Protein AF-A0A2D8BPG8-F1 (afdb_monomer_lite)

Radius of gyration: 11.13 Å; chains: 1; bounding box: 23×16×31 Å

pLDDT: mean 93.67, std 3.68, range [82.0, 98.0]

Structure (mmCIF, N/CA/C/O backbone):
data_AF-A0A2D8BPG8-F1
#
_entry.id   AF-A0A2D8BPG8-F1
#
loop_
_atom_site.group_PDB
_atom_site.id
_atom_site.type_symbol
_atom_site.label_atom_id
_atom_site.label_alt_id
_atom_site.label_comp_id
_atom_site.label_asym_id
_atom_site.label_entity_id
_atom_site.label_seq_id
_atom_site.pdbx_PDB_ins_code
_atom_site.Cartn_x
_atom_site.Cartn_y
_atom_site.Cartn_z
_atom_site.occupancy
_atom_site.B_iso_or_equiv
_atom_site.auth_seq_id
_atom_site.auth_comp_id
_atom_site.auth_asym_id
_atom_site.auth_atom_id
_atom_site.pdbx_PDB_model_num
ATOM 1 N N . MET A 1 1 ? -17.038 10.091 7.609 1.00 84.56 1 MET A N 1
ATOM 2 C CA . MET A 1 1 ? -16.369 9.350 6.532 1.00 84.56 1 MET A CA 1
ATOM 3 C C . MET A 1 1 ? -14.865 9.459 6.737 1.00 84.56 1 MET A C 1
ATOM 5 O O . MET A 1 1 ? -14.379 10.580 6.858 1.00 84.56 1 MET A O 1
ATOM 9 N N . ARG A 1 2 ? -14.153 8.338 6.867 1.00 94.94 2 ARG A N 1
ATOM 10 C CA . ARG A 1 2 ? -12.688 8.255 6.932 1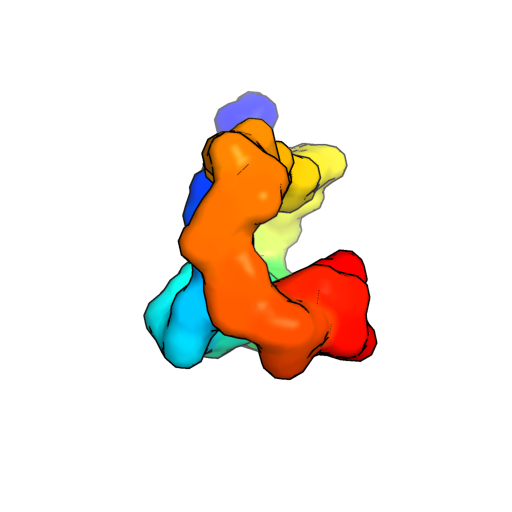.00 94.94 2 ARG A CA 1
ATOM 11 C C . ARG A 1 2 ? -12.206 7.481 5.717 1.00 94.94 2 ARG A C 1
ATOM 13 O O . ARG A 1 2 ? -12.694 6.387 5.463 1.00 94.94 2 ARG A O 1
ATOM 20 N N . VAL A 1 3 ? -11.258 8.053 4.989 1.00 96.50 3 VAL A N 1
ATOM 21 C CA . VAL A 1 3 ? -10.720 7.459 3.766 1.00 96.50 3 VAL A CA 1
ATOM 22 C C . VAL A 1 3 ? -9.216 7.333 3.913 1.00 96.50 3 VAL A C 1
ATOM 24 O O . VAL A 1 3 ? -8.550 8.300 4.289 1.00 96.50 3 VAL A O 1
ATOM 27 N N . LEU A 1 4 ? -8.682 6.153 3.614 1.00 95.75 4 LEU A N 1
ATOM 28 C CA . LEU A 1 4 ? -7.245 5.952 3.521 1.00 95.75 4 LEU A CA 1
ATOM 29 C C . LEU A 1 4 ? -6.754 6.429 2.151 1.00 95.75 4 LEU A C 1
ATOM 31 O O . LEU A 1 4 ? -7.138 5.879 1.122 1.00 95.75 4 LEU A O 1
ATOM 35 N N . SER A 1 5 ? -5.872 7.427 2.138 1.00 95.44 5 SER A N 1
ATOM 36 C CA . SER A 1 5 ? -5.076 7.757 0.954 1.00 95.44 5 SER A CA 1
ATOM 37 C C . SER A 1 5 ? -3.982 6.699 0.805 1.00 95.44 5 SER A C 1
ATOM 39 O O . SER A 1 5 ? -2.922 6.797 1.426 1.00 95.44 5 SER A O 1
ATOM 41 N N . LEU A 1 6 ? -4.265 5.647 0.041 1.00 94.69 6 LEU A N 1
ATOM 42 C CA . LEU A 1 6 ? -3.364 4.522 -0.159 1.00 94.69 6 LEU A CA 1
ATOM 43 C C . LEU A 1 6 ? -2.417 4.875 -1.302 1.00 94.69 6 LEU A C 1
ATOM 45 O O . LEU A 1 6 ? -2.846 4.957 -2.439 1.00 94.69 6 LEU A O 1
ATOM 49 N N . GLY A 1 7 ? -1.137 5.096 -1.008 1.00 91.56 7 GLY A N 1
ATOM 50 C CA . GLY A 1 7 ? -0.108 5.284 -2.037 1.00 91.56 7 GLY A CA 1
ATOM 51 C C . GLY A 1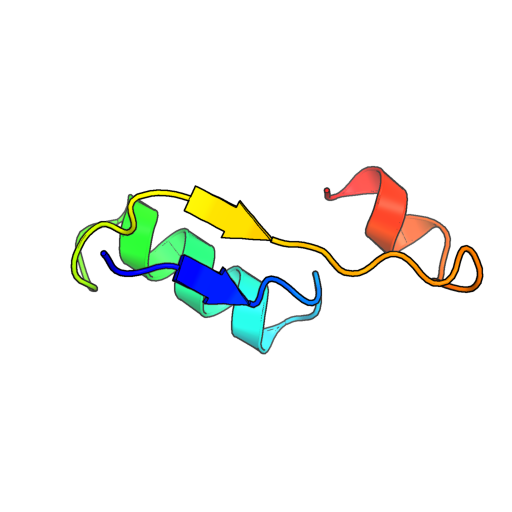 7 ? 0.585 3.984 -2.449 1.00 91.56 7 GLY A C 1
ATOM 52 O O . GLY A 1 7 ? 1.515 4.032 -3.240 1.00 91.56 7 GLY A O 1
ATOM 53 N N . ALA A 1 8 ? 0.203 2.847 -1.849 1.00 88.25 8 ALA A N 1
ATOM 54 C CA . ALA A 1 8 ? 0.861 1.542 -1.997 1.00 88.25 8 ALA A CA 1
ATOM 55 C C . ALA A 1 8 ? 2.387 1.541 -1.717 1.00 88.25 8 ALA A C 1
ATOM 57 O O . ALA A 1 8 ? 3.119 0.626 -2.087 1.00 88.25 8 ALA A O 1
ATOM 58 N N . GLY A 1 9 ? 2.869 2.555 -0.990 1.00 89.88 9 GLY A N 1
ATOM 59 C CA . GLY A 1 9 ? 4.205 2.591 -0.402 1.00 89.88 9 GLY A CA 1
ATOM 60 C C . GLY A 1 9 ? 4.230 1.961 0.993 1.00 89.88 9 GLY A C 1
ATOM 61 O O . GLY A 1 9 ? 3.191 1.616 1.559 1.00 89.88 9 GLY A O 1
ATOM 62 N N . VAL A 1 10 ? 5.422 1.863 1.589 1.00 92.88 10 VAL A N 1
ATOM 63 C CA . VAL A 1 10 ? 5.632 1.214 2.899 1.00 92.88 10 VAL A CA 1
ATOM 64 C C . VAL A 1 10 ? 4.707 1.787 3.979 1.00 92.88 10 VAL A C 1
ATOM 66 O O . VAL A 1 10 ? 4.014 1.037 4.653 1.00 92.88 10 VAL A O 1
ATOM 69 N N . GLN A 1 11 ? 4.630 3.115 4.103 1.00 94.44 11 GLN A N 1
ATOM 70 C CA . GLN A 1 11 ? 3.886 3.769 5.187 1.00 94.44 11 GLN A CA 1
ATOM 71 C C . GLN A 1 11 ? 2.368 3.609 5.061 1.00 94.44 11 GLN A C 1
ATOM 73 O O . GLN A 1 11 ? 1.707 3.229 6.025 1.00 94.44 11 GLN A O 1
ATOM 78 N N . SER A 1 12 ? 1.804 3.873 3.879 1.00 94.69 12 SER A N 1
ATOM 79 C CA . SER A 1 12 ? 0.360 3.724 3.669 1.00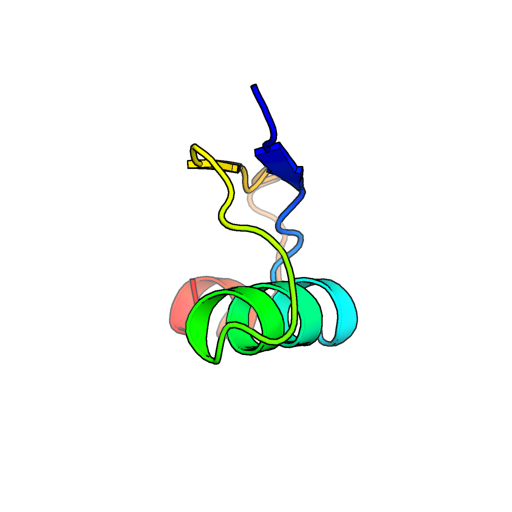 94.69 12 SER A CA 1
ATOM 80 C C . SER A 1 12 ? -0.082 2.267 3.803 1.00 94.69 12 SER A C 1
ATOM 82 O O . SER A 1 12 ? -1.180 2.009 4.283 1.00 94.69 12 SER A O 1
ATOM 84 N N . SER A 1 13 ? 0.792 1.322 3.441 1.00 94.56 13 SER A N 1
ATOM 85 C CA . SER A 1 13 ? 0.542 -0.112 3.611 1.00 94.56 13 SER A CA 1
ATOM 86 C C . SER A 1 13 ? 0.611 -0.527 5.081 1.00 94.56 13 SER A C 1
ATOM 88 O O . SER A 1 13 ? -0.233 -1.289 5.536 1.00 94.56 13 SER A O 1
ATOM 90 N N . THR A 1 14 ? 1.546 0.026 5.865 1.00 96.25 14 THR A N 1
ATOM 91 C CA . THR A 1 14 ? 1.559 -0.160 7.324 1.00 96.25 14 THR A CA 1
ATOM 92 C C . THR A 1 14 ? 0.262 0.333 7.951 1.00 96.25 14 THR A C 1
ATOM 94 O O . THR A 1 14 ? -0.329 -0.388 8.743 1.00 96.25 14 THR A O 1
ATOM 97 N N . VAL A 1 15 ? -0.227 1.513 7.562 1.00 96.69 15 VAL A N 1
ATOM 98 C CA . VAL A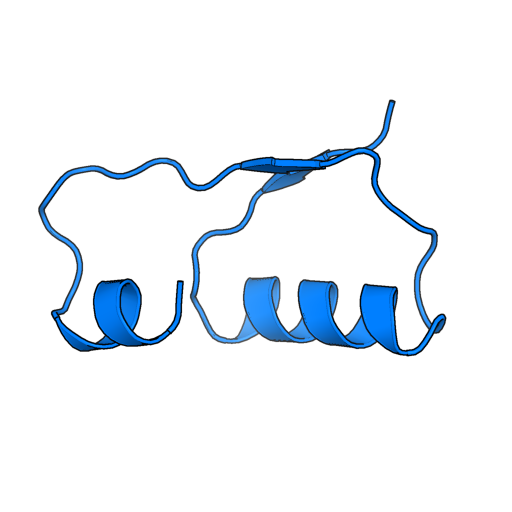 1 15 ? -1.511 2.030 8.059 1.00 96.69 15 VAL A CA 1
ATOM 99 C C . VAL A 1 15 ? -2.670 1.112 7.662 1.00 96.69 15 VAL A C 1
ATOM 101 O O . VAL A 1 15 ? -3.509 0.823 8.509 1.00 96.69 15 VAL A O 1
ATOM 104 N N . ALA A 1 16 ? -2.704 0.613 6.422 1.00 95.75 16 ALA A N 1
ATOM 105 C CA . ALA A 1 16 ? -3.714 -0.353 5.983 1.00 95.75 16 ALA A CA 1
ATOM 106 C C . ALA A 1 16 ? -3.704 -1.628 6.847 1.00 95.75 16 ALA A C 1
ATOM 108 O O . ALA A 1 16 ? -4.755 -2.069 7.304 1.00 95.75 16 ALA A O 1
ATOM 109 N N . LEU A 1 17 ? -2.519 -2.170 7.139 1.00 96.19 17 LEU A N 1
ATOM 110 C CA . LEU A 1 17 ? -2.361 -3.339 8.008 1.00 96.19 17 LEU A CA 1
ATOM 111 C C . LEU A 1 17 ? -2.759 -3.041 9.456 1.00 96.19 17 LEU A C 1
ATOM 113 O O . LEU A 1 17 ? -3.440 -3.844 10.075 1.00 96.19 17 LEU A O 1
ATOM 117 N N . MET A 1 18 ? -2.385 -1.883 9.998 1.00 97.88 18 MET A N 1
ATOM 118 C CA . MET A 1 18 ? -2.784 -1.473 11.348 1.00 97.88 18 MET A CA 1
ATOM 119 C C . MET A 1 18 ? -4.304 -1.296 11.471 1.00 97.88 18 MET A C 1
ATOM 121 O O . MET A 1 18 ? -4.862 -1.573 12.530 1.00 97.88 18 MET A O 1
ATOM 125 N N . ILE A 1 19 ? -4.981 -0.844 10.409 1.00 97.31 19 ILE A N 1
ATOM 126 C CA . ILE A 1 19 ? -6.449 -0.803 10.352 1.00 97.31 19 ILE A CA 1
ATOM 127 C C . ILE A 1 19 ? -7.014 -2.228 10.396 1.00 97.31 19 ILE A C 1
ATOM 129 O O . ILE A 1 19 ? -7.893 -2.496 11.211 1.00 97.31 19 ILE A O 1
ATOM 133 N N . GLU A 1 20 ? -6.476 -3.146 9.587 1.00 95.44 20 GLU A N 1
ATOM 134 C CA . GLU A 1 20 ? -6.897 -4.557 9.559 1.00 95.44 20 GLU A CA 1
ATOM 135 C C . GLU A 1 20 ? -6.677 -5.263 10.909 1.00 95.44 20 GLU A C 1
ATOM 137 O O . GLU A 1 20 ? -7.541 -5.994 11.387 1.00 95.44 20 GLU A O 1
ATOM 142 N N . TYR A 1 21 ? -5.555 -4.991 11.580 1.00 97.06 21 TYR A N 1
ATOM 143 C CA . TYR A 1 21 ? -5.259 -5.514 12.919 1.00 97.06 21 TYR A CA 1
ATOM 144 C C . TYR A 1 21 ? -6.046 -4.817 14.043 1.00 97.06 21 TYR A C 1
ATOM 146 O O . TYR A 1 21 ? -5.925 -5.202 15.207 1.00 97.06 21 TYR A O 1
ATOM 154 N N . GLY A 1 22 ? -6.856 -3.802 13.727 1.00 96.94 22 GLY A N 1
ATOM 155 C CA . GLY A 1 22 ? -7.654 -3.059 14.704 1.00 96.94 22 GLY A CA 1
ATOM 156 C C . GLY A 1 22 ? -6.841 -2.134 15.615 1.00 96.94 22 GLY A C 1
ATOM 157 O O . GLY A 1 22 ? -7.370 -1.629 16.605 1.00 96.94 22 GLY A O 1
ATOM 158 N N . GLU A 1 23 ? -5.571 -1.883 15.290 1.00 98.00 23 GLU A N 1
ATOM 159 C CA . GLU A 1 23 ? -4.723 -0.900 15.974 1.00 98.00 23 GLU A CA 1
ATOM 160 C C . GLU A 1 23 ? -5.136 0.539 15.632 1.00 98.00 23 GLU A C 1
ATOM 162 O O . GLU A 1 23 ? -4.920 1.464 16.418 1.00 98.00 23 GLU A O 1
ATOM 167 N N . LEU A 1 24 ? -5.757 0.732 14.464 1.00 96.44 24 LEU A N 1
ATOM 168 C CA . LEU A 1 24 ? -6.330 1.998 14.017 1.00 96.44 24 LEU A CA 1
ATOM 169 C C . LEU A 1 24 ? -7.837 1.865 13.739 1.00 96.44 24 LEU A C 1
ATOM 171 O O . LEU A 1 24 ? -8.319 0.779 13.421 1.00 96.44 24 LEU A O 1
ATOM 175 N N . PRO A 1 25 ? -8.608 2.969 13.821 1.00 96.81 25 PRO A N 1
ATOM 176 C CA . PRO A 1 25 ? -10.027 2.946 13.485 1.00 96.81 25 PRO A CA 1
ATOM 177 C C . PRO A 1 25 ? -10.274 2.535 12.029 1.00 96.81 25 PRO A C 1
ATOM 179 O O . PRO A 1 25 ? -9.590 3.019 11.127 1.00 96.81 25 PRO A O 1
ATOM 182 N N . MET A 1 26 ? -11.327 1.744 11.803 1.00 96.88 26 MET A N 1
ATOM 183 C CA . MET A 1 26 ? -11.776 1.373 10.458 1.00 96.88 26 MET A CA 1
ATOM 184 C C . MET A 1 26 ? -12.057 2.599 9.580 1.00 96.88 26 MET A C 1
ATOM 186 O O . MET A 1 26 ? -12.602 3.617 10.033 1.00 96.88 26 MET A O 1
ATOM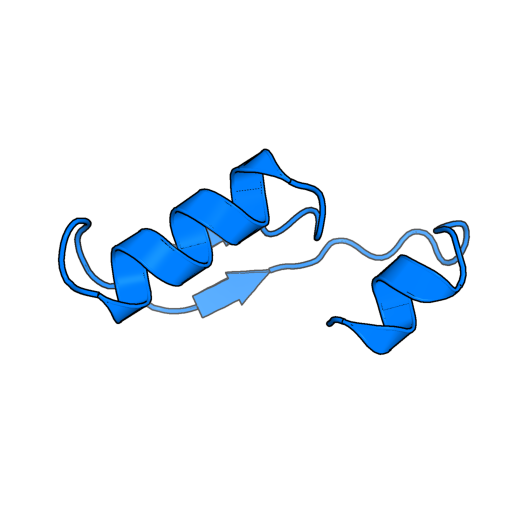 190 N N . VAL A 1 27 ? -11.691 2.466 8.307 1.00 96.88 27 VAL A N 1
ATOM 191 C CA . VAL A 1 27 ? -11.984 3.423 7.236 1.00 96.88 27 VAL A CA 1
ATOM 192 C C . VAL A 1 27 ? -13.137 2.905 6.381 1.00 96.88 27 VAL A C 1
ATOM 194 O O . VAL A 1 27 ? -13.367 1.703 6.303 1.00 96.88 27 VAL A O 1
ATOM 197 N N . ASP A 1 28 ? -13.859 3.814 5.735 1.00 97.44 28 ASP A N 1
ATOM 198 C CA . ASP A 1 28 ? -14.970 3.459 4.848 1.00 97.44 28 ASP A CA 1
ATOM 199 C C . ASP A 1 28 ? -14.458 2.939 3.494 1.00 97.44 28 ASP A C 1
ATOM 201 O O . ASP A 1 28 ? -15.093 2.101 2.859 1.00 97.44 28 ASP A O 1
ATOM 205 N N . CYS A 1 29 ? -13.305 3.446 3.047 1.00 95.69 29 CYS A N 1
ATOM 206 C CA . CYS A 1 29 ? -12.619 2.993 1.843 1.00 95.69 29 CYS A CA 1
ATOM 207 C C . CYS A 1 29 ? -11.139 3.406 1.833 1.00 95.69 29 CYS A C 1
ATOM 209 O O . CYS A 1 29 ? -10.698 4.262 2.608 1.00 95.69 29 CYS A O 1
ATOM 211 N N . ALA A 1 30 ? -10.384 2.810 0.911 1.00 95.62 30 ALA A N 1
ATOM 212 C CA . ALA A 1 30 ? -9.050 3.242 0.523 1.00 95.62 30 ALA A CA 1
ATOM 213 C C . ALA A 1 30 ? -9.074 3.737 -0.931 1.00 95.62 30 ALA A C 1
ATOM 215 O O . ALA A 1 30 ? -9.767 3.161 -1.769 1.00 95.62 30 ALA A O 1
ATOM 216 N N . ILE A 1 31 ? -8.337 4.807 -1.226 1.00 95.56 31 ILE A N 1
ATOM 217 C CA . ILE A 1 31 ? -8.210 5.377 -2.572 1.00 95.56 31 ILE A CA 1
ATOM 218 C C . ILE A 1 31 ? -6.740 5.353 -2.974 1.00 95.56 31 ILE A C 1
ATOM 220 O O . ILE A 1 31 ? -5.907 5.927 -2.274 1.00 95.56 31 ILE A O 1
ATOM 224 N N . PHE A 1 32 ? -6.458 4.742 -4.124 1.00 94.44 32 PHE A N 1
ATOM 225 C CA . PHE A 1 32 ? -5.169 4.797 -4.805 1.00 94.44 32 PHE A CA 1
ATOM 226 C C . PHE A 1 32 ? -5.279 5.679 -6.054 1.00 94.44 32 PHE A C 1
ATOM 228 O O . PHE A 1 32 ? -6.125 5.445 -6.916 1.00 94.44 32 PHE A O 1
ATOM 235 N N . ALA A 1 33 ? -4.455 6.727 -6.124 1.00 93.75 33 ALA A N 1
ATOM 236 C CA . ALA A 1 33 ? -4.448 7.689 -7.224 1.00 93.75 33 ALA A CA 1
ATOM 237 C C . ALA A 1 33 ? -3.411 7.282 -8.283 1.00 93.75 33 ALA A C 1
ATOM 239 O O . ALA A 1 33 ? -2.283 7.770 -8.278 1.00 93.75 33 ALA A O 1
ATOM 240 N N . ASP A 1 34 ? -3.800 6.368 -9.172 1.00 93.44 34 ASP A N 1
ATOM 241 C CA . ASP A 1 34 ? -2.911 5.810 -10.193 1.00 93.44 34 ASP A CA 1
ATOM 242 C C . ASP A 1 34 ? -2.535 6.839 -11.277 1.00 93.44 34 ASP A C 1
ATOM 244 O O . ASP A 1 34 ? -3.396 7.374 -11.981 1.00 93.44 34 ASP A O 1
ATOM 248 N N . THR A 1 35 ? -1.234 7.090 -11.441 1.00 93.62 35 THR A N 1
ATOM 249 C CA . THR A 1 35 ? -0.679 7.928 -12.522 1.00 93.62 35 THR A CA 1
ATOM 250 C C . THR A 1 35 ? -0.260 7.119 -13.753 1.00 93.62 35 THR A C 1
ATOM 252 O O . THR A 1 35 ? 0.216 7.696 -14.730 1.00 93.62 35 THR A O 1
ATOM 255 N N . GLN A 1 36 ? -0.432 5.792 -13.715 1.00 92.50 36 GLN A N 1
ATOM 256 C CA . GLN A 1 36 ? 0.035 4.810 -14.702 1.00 92.50 36 GLN A CA 1
ATOM 257 C C . GLN A 1 36 ? 1.563 4.742 -14.859 1.00 92.50 36 GLN A C 1
ATOM 259 O O . GLN A 1 36 ? 2.067 4.172 -15.825 1.00 92.50 36 GLN A O 1
ATOM 264 N N . ASN A 1 37 ? 2.312 5.326 -13.921 1.00 92.19 37 ASN A N 1
ATOM 265 C CA . ASN A 1 37 ? 3.773 5.387 -13.952 1.00 92.19 37 ASN A CA 1
ATOM 266 C C . ASN A 1 37 ? 4.411 4.832 -12.668 1.00 92.19 37 ASN A C 1
ATOM 268 O O . ASN A 1 37 ? 5.526 5.213 -12.306 1.00 92.19 37 ASN A O 1
ATOM 272 N N . GLU A 1 38 ? 3.708 3.947 -11.962 1.00 91.88 38 GLU A N 1
ATOM 273 C CA . GLU A 1 38 ? 4.257 3.295 -10.778 1.00 91.88 38 GLU A CA 1
ATOM 274 C C . GLU A 1 38 ? 5.137 2.089 -11.151 1.00 91.88 38 GLU A C 1
ATOM 276 O O . GLU A 1 38 ? 4.975 1.472 -12.212 1.00 91.88 38 GLU A O 1
ATOM 281 N N . PRO A 1 39 ? 6.095 1.708 -10.291 1.00 91.44 39 PRO A N 1
ATOM 282 C CA . PRO A 1 39 ? 6.841 0.471 -10.465 1.00 91.44 39 PRO A CA 1
ATOM 283 C C . PRO A 1 39 ? 5.913 -0.749 -10.532 1.00 91.44 39 PRO A C 1
ATOM 285 O O . PRO A 1 39 ? 4.931 -0.827 -9.803 1.00 91.44 39 PRO A O 1
ATOM 288 N N . LYS A 1 40 ? 6.269 -1.761 -11.335 1.00 91.94 40 LYS A N 1
ATOM 289 C CA . LYS A 1 40 ? 5.453 -2.982 -11.507 1.00 91.94 40 LYS A CA 1
ATOM 290 C C . LYS A 1 40 ? 5.021 -3.632 -10.192 1.00 91.94 40 LYS A C 1
ATOM 292 O O . LYS A 1 40 ? 3.876 -4.047 -10.082 1.00 91.94 40 LYS A O 1
ATOM 297 N N . TYR A 1 41 ? 5.915 -3.666 -9.203 1.00 90.12 41 TYR A N 1
ATOM 298 C CA . TYR A 1 41 ? 5.609 -4.264 -7.907 1.00 90.12 41 TYR A CA 1
ATOM 299 C C . TYR A 1 41 ? 4.431 -3.562 -7.217 1.00 90.12 41 TYR A C 1
ATOM 301 O O . TYR A 1 41 ? 3.665 -4.222 -6.535 1.00 90.12 41 TYR A O 1
ATOM 309 N N . VAL A 1 42 ? 4.236 -2.252 -7.408 1.00 90.62 42 VAL A N 1
ATOM 310 C CA . VAL A 1 42 ? 3.108 -1.523 -6.807 1.00 90.62 42 VAL A CA 1
ATOM 311 C C . VAL A 1 42 ? 1.784 -2.115 -7.279 1.00 90.62 42 VAL A C 1
ATOM 313 O O . VAL A 1 42 ? 0.917 -2.386 -6.459 1.00 90.62 42 VAL A O 1
ATOM 316 N N . TYR A 1 43 ? 1.666 -2.390 -8.578 1.00 90.81 43 TYR A N 1
ATOM 317 C CA . TYR A 1 43 ? 0.479 -3.012 -9.162 1.00 90.81 43 TYR A CA 1
ATOM 318 C C . TYR A 1 43 ? 0.308 -4.488 -8.782 1.00 90.81 43 TYR A C 1
ATOM 320 O O . TYR A 1 43 ? -0.808 -4.988 -8.810 1.00 90.81 43 TYR A O 1
ATOM 328 N N . GLU A 1 44 ? 1.388 -5.197 -8.444 1.00 89.50 44 GLU A N 1
ATOM 329 C CA . GLU A 1 44 ? 1.317 -6.588 -7.969 1.00 89.50 44 GLU A CA 1
ATOM 330 C C . GLU A 1 44 ? 0.763 -6.693 -6.538 1.00 89.50 44 GLU A C 1
ATOM 332 O O . GLU A 1 44 ? 0.177 -7.716 -6.190 1.00 89.50 44 GLU A O 1
ATOM 337 N N . TRP A 1 45 ? 0.957 -5.655 -5.716 1.00 83.44 45 TRP A N 1
ATOM 338 C CA . TRP A 1 45 ? 0.564 -5.628 -4.301 1.00 83.44 45 TRP A CA 1
ATOM 339 C C . TRP A 1 45 ? -0.752 -4.886 -4.012 1.00 83.44 45 TRP A C 1
ATOM 341 O O . TRP A 1 45 ? -1.190 -4.905 -2.861 1.00 83.44 45 TRP A O 1
ATOM 351 N N . LEU A 1 46 ? -1.337 -4.207 -5.005 1.00 82.00 46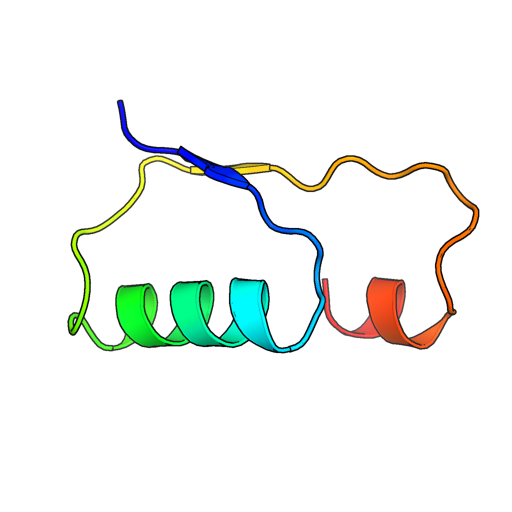 LEU A N 1
ATOM 352 C CA . LEU A 1 46 ? -2.559 -3.400 -4.865 1.00 82.00 46 LEU A CA 1
ATOM 353 C C . LEU A 1 46 ? -3.835 -4.248 -4.884 1.00 82.00 46 LEU A C 1
ATOM 355 O O . LEU A 1 46 ? -4.740 -3.931 -4.080 1.00 82.00 46 LEU A O 1
#

Secondary structure (DSSP, 8-state):
--EEE--SSHHHHHHHHHHHTTSSPPPSEEE----S-S-HHHHHH-

Foldseek 3Di:
DAEQAQQLDPVSVVVVVCCVVVVDPDGPYYDHDDPVPDDPVSVVRD

Sequence (46 aa):
MRVLSLGAGVQSSTVALMIEYGELPMVDCAIFADTQNEPKYVYEWL